Protein AF-A0A928JKB9-F1 (afdb_monomer)

Foldseek 3Di:
DDDDPDPPDPPDALAAFDPPLVVLPDVVLLVVCCVVCVPVSVVLVVQLVCLQCVLLVVLCVVPCVPDPPDPLSVLLNVLSNLLSVLSSLVSCVVSPSRRGNNSSVVSNVSSVVSNVVSCVVSVVD

Solvent-accessible surface area (backbone atoms only — not comparable to full-atom values): 6782 Å² total; per-residue (Å²): 137,85,83,82,76,77,79,75,74,78,82,74,66,58,52,52,60,57,92,68,56,74,65,62,72,40,69,65,65,55,52,56,47,36,75,77,31,58,69,59,40,53,53,49,52,50,51,35,51,46,37,29,42,46,44,31,51,54,50,48,70,62,38,52,86,76,56,79,82,54,78,43,54,57,43,24,44,53,10,22,38,35,31,5,51,21,44,26,40,60,54,26,47,81,77,70,50,45,48,29,54,47,55,30,52,52,23,40,51,55,11,48,50,31,32,52,52,18,36,44,76,68,65,77,98

pLDDT: mean 84.08, std 16.16, range [38.88, 98.31]

Secondary structure (DSSP, 8-state):
-------------TTSPPTTGGGGG-HHHHHHHHHH-HHHHHHHHHHHHHHHHHHHHHHHHHHTTT-SS-THHHHHHHHHHHHHHHHHHHHTTTTT----HHHHHHHHHHHHHHHHHHHHHTT--

Nearest PDB structures (foldseek):
  8hs3-assembly1_R  TM=2.794E-01  e=4.198E+00  Escherichia coli

Structure (mmCIF, N/CA/C/O backbone):
data_AF-A0A928JKB9-F1
#
_entry.id   AF-A0A928JKB9-F1
#
loop_
_atom_site.group_PDB
_atom_site.id
_atom_site.type_symbol
_atom_site.label_atom_id
_atom_site.label_alt_id
_atom_site.label_comp_id
_atom_site.label_asym_id
_atom_site.label_entity_id
_atom_site.label_seq_id
_atom_site.pdbx_PDB_ins_code
_atom_site.Cartn_x
_atom_site.Cartn_y
_atom_site.Cartn_z
_atom_site.occupancy
_atom_site.B_iso_or_equiv
_atom_site.auth_seq_id
_atom_site.auth_comp_id
_atom_site.auth_asym_id
_atom_site.auth_atom_id
_atom_site.pdbx_PDB_model_num
ATOM 1 N N . M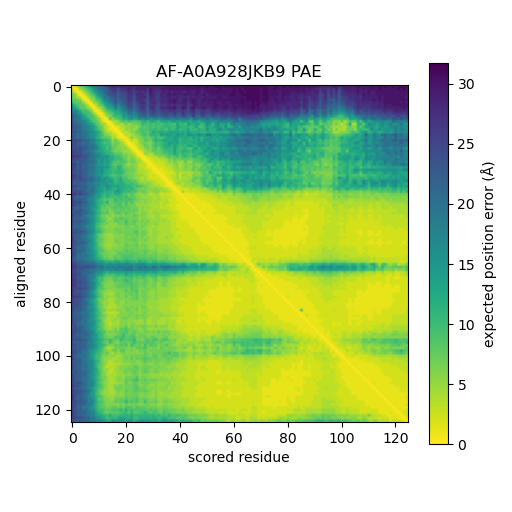ET A 1 1 ? -27.004 31.842 41.695 1.00 38.88 1 MET A N 1
ATOM 2 C CA . MET A 1 1 ? -26.317 32.122 40.411 1.00 38.88 1 MET A CA 1
ATOM 3 C C . MET A 1 1 ? -25.549 30.863 39.987 1.00 38.88 1 MET A C 1
ATOM 5 O O . MET A 1 1 ? -24.468 30.607 40.501 1.00 38.88 1 MET A O 1
ATOM 9 N N . SER A 1 2 ? -26.151 30.004 39.155 1.00 39.38 2 SER A N 1
ATOM 10 C CA . SER A 1 2 ? -25.569 28.710 38.752 1.00 39.38 2 SER A CA 1
ATOM 11 C C . SER A 1 2 ? -24.589 28.900 37.588 1.00 39.38 2 SER A C 1
ATOM 13 O O . SER A 1 2 ? -24.974 29.378 36.521 1.00 39.38 2 SER A O 1
ATOM 15 N N . LYS A 1 3 ? -23.306 28.572 37.795 1.00 43.00 3 LYS A N 1
ATOM 16 C CA . LYS A 1 3 ? -22.267 28.629 36.755 1.00 43.00 3 LYS A CA 1
ATOM 17 C C . LYS A 1 3 ? -22.398 27.416 35.834 1.00 43.00 3 LYS A C 1
ATOM 19 O O . LYS A 1 3 ? -21.913 26.331 36.141 1.00 43.00 3 LYS A O 1
ATOM 24 N N . ASN A 1 4 ? -23.012 27.633 34.676 1.00 44.03 4 ASN A N 1
ATOM 25 C CA . ASN A 1 4 ? -23.111 26.660 33.596 1.00 44.03 4 ASN A CA 1
ATOM 26 C C . ASN A 1 4 ? -21.721 26.456 32.948 1.00 44.03 4 ASN A C 1
ATOM 28 O O . ASN A 1 4 ? -21.327 27.184 32.036 1.00 44.03 4 ASN A O 1
ATOM 32 N N . LYS A 1 5 ? -20.927 25.496 33.444 1.00 46.66 5 LYS A N 1
ATOM 33 C CA . LYS A 1 5 ? -19.660 25.098 32.808 1.00 46.66 5 LYS A CA 1
ATOM 34 C C . LYS A 1 5 ? -19.971 24.256 31.569 1.00 46.66 5 LYS A C 1
ATOM 36 O O . LYS A 1 5 ? -20.075 23.034 31.648 1.00 46.66 5 LYS A O 1
ATOM 41 N N . ARG A 1 6 ? -20.093 24.906 30.406 1.00 43.16 6 ARG A N 1
ATOM 42 C CA . ARG A 1 6 ? -20.033 24.226 29.104 1.00 43.16 6 ARG A CA 1
ATOM 43 C C . ARG A 1 6 ? -18.693 23.489 29.022 1.00 43.16 6 ARG A C 1
ATOM 45 O O . ARG A 1 6 ? -17.648 24.127 28.911 1.00 43.16 6 ARG A O 1
ATOM 52 N N . LYS A 1 7 ? -18.714 22.154 29.105 1.00 43.94 7 LYS A N 1
ATOM 53 C CA . LYS A 1 7 ? -17.562 21.303 28.782 1.00 43.94 7 LYS A CA 1
ATOM 54 C C . LYS A 1 7 ? -17.233 21.537 27.304 1.00 43.94 7 LYS A C 1
ATOM 56 O O . LYS A 1 7 ? -17.872 20.959 26.432 1.00 43.94 7 LYS A O 1
ATOM 61 N N . GLN A 1 8 ? -16.283 22.427 27.016 1.00 43.75 8 GLN A N 1
ATOM 62 C CA . GLN A 1 8 ? -15.683 22.518 25.689 1.00 43.75 8 GLN A CA 1
ATOM 63 C C . GLN A 1 8 ? -15.008 21.172 25.419 1.00 43.75 8 GLN A C 1
ATOM 65 O O . GLN A 1 8 ? -13.973 20.861 26.008 1.00 43.75 8 GLN A O 1
ATOM 70 N N . GLY A 1 9 ? -15.631 20.337 24.586 1.00 44.75 9 GLY A N 1
ATOM 71 C CA . GLY A 1 9 ? -14.999 19.125 24.085 1.00 44.75 9 GLY A CA 1
ATOM 72 C C . GLY A 1 9 ? -13.701 19.529 23.397 1.00 44.75 9 GLY A C 1
ATOM 73 O O . GLY A 1 9 ? -13.728 20.284 22.425 1.00 44.75 9 GLY A O 1
ATOM 74 N N . LYS A 1 10 ? -12.560 19.088 23.938 1.00 49.06 10 LYS A N 1
ATOM 75 C CA . LYS A 1 10 ? -11.247 19.267 23.312 1.00 49.06 10 LYS A CA 1
ATOM 76 C C . LYS A 1 10 ? -11.356 18.738 21.880 1.00 49.06 10 LYS A C 1
ATOM 78 O O . LYS A 1 10 ? -11.487 17.533 21.690 1.00 49.06 10 LYS A O 1
ATOM 83 N N . LYS A 1 11 ? -11.328 19.628 20.881 1.00 51.25 11 LYS A N 1
ATOM 84 C CA . LYS A 1 11 ? -11.178 19.246 19.472 1.00 51.25 11 LYS A CA 1
ATOM 85 C C . LYS A 1 11 ? -9.792 18.624 19.330 1.00 51.25 11 LYS A C 1
ATOM 87 O O . LYS A 1 11 ? -8.801 19.335 19.191 1.00 51.25 11 LYS A O 1
ATOM 92 N N . THR A 1 12 ? -9.700 17.306 19.451 1.00 59.81 12 THR A N 1
ATOM 93 C CA . THR A 1 12 ? -8.466 16.586 19.157 1.00 59.81 12 THR A CA 1
ATOM 94 C C . THR A 1 12 ? -8.262 16.640 17.645 1.00 59.81 12 THR A C 1
ATOM 96 O O . THR A 1 12 ? -9.089 16.178 16.862 1.00 59.81 12 THR A O 1
ATOM 99 N N . SER A 1 13 ? -7.196 17.318 17.225 1.00 65.44 13 SER A N 1
ATOM 100 C CA . SER A 1 13 ? -6.813 17.414 15.819 1.00 65.44 13 SER A CA 1
ATOM 101 C C . SER A 1 13 ? -6.515 16.013 15.280 1.00 65.44 13 SER A C 1
ATOM 103 O O . SER A 1 13 ? -5.624 15.346 15.796 1.00 65.44 13 SER A O 1
ATOM 105 N N . LYS A 1 14 ? -7.235 15.569 14.240 1.00 74.56 14 LYS A N 1
ATOM 106 C CA . LYS A 1 14 ? -7.015 14.271 13.564 1.00 74.56 14 LYS A CA 1
ATOM 107 C C . LYS A 1 14 ? -5.762 14.247 12.673 1.00 74.56 14 LYS A C 1
ATOM 109 O O . LYS A 1 14 ? -5.579 13.326 11.882 1.00 74.56 14 LYS A O 1
ATOM 114 N N . TRP A 1 15 ? -4.934 15.286 12.736 1.00 77.19 15 TRP A N 1
ATOM 115 C CA . TRP A 1 15 ? -3.730 15.399 11.920 1.00 77.19 15 TRP A CA 1
ATOM 116 C C . TRP A 1 15 ? -2.581 14.564 12.471 1.00 77.19 15 TRP A C 1
ATOM 118 O O . TRP A 1 15 ? -1.883 13.926 11.697 1.00 77.19 15 TRP A O 1
ATOM 128 N N . LEU A 1 16 ? -2.407 14.542 13.790 1.00 75.62 16 LEU A N 1
ATOM 129 C CA . LEU A 1 16 ? -1.314 13.835 14.450 1.00 75.62 16 LEU A CA 1
ATOM 130 C C . LEU A 1 16 ? -1.818 12.524 15.061 1.00 75.62 16 LEU A C 1
ATOM 132 O O . LEU A 1 16 ? -2.975 12.478 15.496 1.00 75.62 16 LEU A O 1
ATOM 136 N N . PRO A 1 17 ? -0.954 11.502 15.170 1.00 72.62 17 PRO A N 1
ATOM 137 C CA . PRO A 1 17 ? -1.264 10.319 15.952 1.00 72.62 17 PRO A CA 1
ATOM 138 C C . PRO A 1 17 ? -1.680 10.689 17.380 1.00 72.62 17 PRO A C 1
ATOM 140 O O . PRO A 1 17 ? -1.064 11.570 17.998 1.00 72.62 17 PRO A O 1
ATOM 143 N N . PRO A 1 18 ? -2.725 10.047 17.928 1.00 71.94 18 PRO A N 1
ATOM 144 C CA . PRO A 1 18 ? -3.121 10.265 19.310 1.00 71.94 18 PRO A CA 1
ATOM 145 C C . PRO A 1 18 ? -1.983 9.876 20.266 1.00 71.94 18 PRO A C 1
ATOM 147 O O . PRO A 1 18 ? -1.218 8.941 20.019 1.00 71.94 18 PRO A O 1
ATOM 150 N N . LYS A 1 19 ? -1.864 10.596 21.390 1.00 73.81 19 LYS A N 1
ATOM 151 C CA . LYS A 1 19 ? -0.912 10.231 22.452 1.00 73.81 19 LYS A CA 1
ATOM 152 C C . LYS A 1 19 ? -1.242 8.819 22.950 1.00 73.81 19 LYS A C 1
ATOM 154 O O . LYS A 1 19 ? -2.394 8.562 23.280 1.00 73.81 19 LYS A O 1
ATOM 159 N N . GLY A 1 20 ? -0.241 7.938 23.014 1.00 70.75 20 GLY A N 1
ATOM 160 C CA . GLY A 1 20 ? -0.451 6.525 23.353 1.00 70.75 20 GLY A CA 1
ATOM 161 C C . GLY A 1 20 ? -0.886 5.655 22.169 1.00 70.75 20 GLY A C 1
ATOM 162 O O . GLY A 1 20 ? -1.558 4.656 22.382 1.00 70.75 20 GLY A O 1
ATOM 163 N N . ALA A 1 21 ? -0.503 6.015 20.936 1.00 62.28 21 AL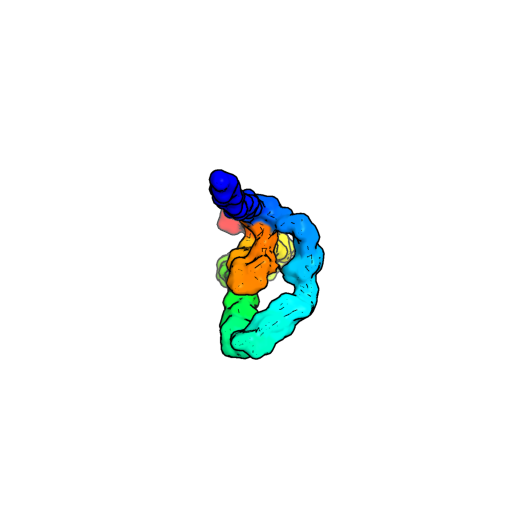A A N 1
ATOM 164 C CA . ALA A 1 21 ? -0.767 5.251 19.711 1.00 62.28 21 ALA A CA 1
ATOM 165 C C . ALA A 1 21 ? -0.466 3.739 19.827 1.00 62.28 21 ALA A C 1
ATOM 167 O O . ALA A 1 21 ? -1.153 2.931 19.216 1.00 62.28 21 ALA A O 1
ATOM 168 N N . SER A 1 22 ? 0.511 3.347 20.652 1.00 66.44 22 SER A N 1
ATOM 169 C CA . SER A 1 22 ? 0.833 1.943 20.934 1.00 66.44 22 SER A CA 1
ATOM 170 C C . SER A 1 22 ? -0.339 1.147 21.521 1.00 66.44 22 SER A C 1
ATOM 172 O O . SER A 1 22 ? -0.464 -0.038 21.238 1.00 66.44 22 SER A O 1
ATOM 174 N N . ALA A 1 23 ? -1.225 1.789 22.289 1.00 64.81 23 ALA A N 1
ATOM 175 C CA . ALA A 1 23 ? -2.407 1.147 22.859 1.00 64.81 23 ALA A CA 1
ATOM 176 C C . ALA A 1 23 ? -3.484 0.827 21.809 1.00 64.81 23 ALA A C 1
ATOM 178 O O . ALA A 1 23 ? -4.326 -0.023 22.056 1.00 64.81 23 ALA A O 1
ATOM 179 N N . PHE A 1 24 ? -3.449 1.461 20.631 1.00 60.97 24 PHE A N 1
ATOM 180 C CA . PHE A 1 24 ? -4.371 1.143 19.532 1.00 60.97 24 PHE A CA 1
ATOM 181 C C . PHE A 1 24 ? -4.001 -0.145 18.795 1.00 60.97 24 PHE A C 1
ATOM 183 O O . PHE A 1 24 ? -4.792 -0.624 17.997 1.00 60.97 24 PHE A O 1
ATOM 190 N N . PHE A 1 25 ? -2.825 -0.708 19.074 1.00 64.62 25 PHE A N 1
ATOM 191 C CA . PHE A 1 25 ? -2.417 -2.022 18.585 1.00 64.62 25 PHE A CA 1
ATOM 192 C C . PHE A 1 25 ? -2.671 -3.129 19.621 1.00 64.62 25 PHE A C 1
ATOM 194 O O . PHE A 1 25 ? -2.158 -4.237 19.465 1.00 64.62 25 PHE A O 1
ATOM 201 N N . SER A 1 26 ? -3.403 -2.847 20.710 1.00 65.75 26 SER A N 1
ATOM 202 C CA . SER A 1 26 ? -3.719 -3.877 21.698 1.00 65.75 26 SER A CA 1
ATOM 203 C C . SER A 1 26 ? -4.822 -4.811 21.168 1.00 65.75 26 SER A C 1
ATOM 205 O O . SER A 1 26 ? -5.852 -4.332 20.678 1.00 65.75 26 SER A O 1
ATOM 207 N N . PRO A 1 27 ? -4.661 -6.142 21.317 1.00 67.75 27 PRO A N 1
ATOM 208 C CA . PRO A 1 27 ? -5.676 -7.119 20.910 1.00 67.75 27 PRO A CA 1
ATOM 209 C C . PRO A 1 27 ? -7.040 -6.904 21.582 1.00 67.75 27 PRO A C 1
ATOM 211 O O . PRO A 1 27 ? -8.070 -7.311 21.060 1.00 67.75 27 PRO 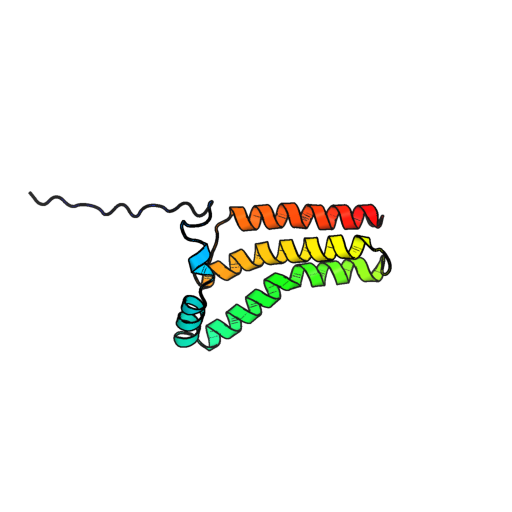A O 1
ATOM 214 N N . GLU A 1 28 ? -7.052 -6.256 22.748 1.00 70.38 28 GLU A N 1
ATOM 215 C CA . GLU A 1 28 ? -8.242 -6.024 23.571 1.00 70.38 28 GLU A CA 1
ATOM 216 C C . GLU A 1 28 ? -9.336 -5.255 22.820 1.00 70.38 28 GLU A C 1
ATOM 218 O O . GLU A 1 28 ? -10.511 -5.611 22.902 1.00 70.38 28 GLU A O 1
ATOM 223 N N . SER A 1 29 ? -8.947 -4.244 22.039 1.00 66.56 29 SER A N 1
ATOM 224 C CA . SER A 1 29 ? -9.897 -3.431 21.271 1.00 66.56 29 SER A CA 1
ATOM 225 C C . SER A 1 29 ? -10.534 -4.193 20.101 1.00 66.56 29 SER A C 1
ATOM 227 O O . SER A 1 29 ? -11.715 -3.999 19.803 1.00 66.56 29 SER A O 1
ATOM 229 N N . ASP A 1 30 ? -9.791 -5.122 19.497 1.00 70.62 30 ASP A N 1
ATOM 230 C CA . ASP A 1 30 ? -10.30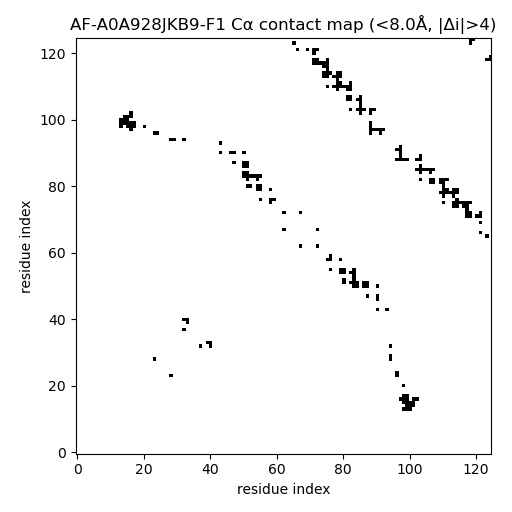0 -5.997 18.441 1.00 70.62 30 ASP A CA 1
ATOM 231 C C . ASP A 1 30 ? -11.265 -7.047 19.008 1.00 70.62 30 ASP A C 1
ATOM 233 O O . ASP A 1 30 ? -12.329 -7.286 18.429 1.00 70.62 30 ASP A O 1
ATOM 237 N N . PHE A 1 31 ? -10.945 -7.626 20.173 1.00 74.56 31 PHE A N 1
ATOM 238 C CA . PHE A 1 31 ? -11.819 -8.586 20.853 1.00 74.56 31 PHE A CA 1
ATOM 239 C C . PHE A 1 31 ? -13.149 -7.960 21.283 1.00 74.56 31 PHE A C 1
ATOM 241 O O . PHE A 1 31 ? -14.200 -8.584 21.122 1.00 74.56 31 PHE A O 1
ATOM 248 N N . GLU A 1 32 ? -13.134 -6.721 21.783 1.00 74.81 32 GLU A N 1
ATOM 249 C CA . GLU A 1 32 ? -14.352 -6.008 22.179 1.00 74.81 32 GLU A CA 1
ATOM 250 C C . GLU A 1 32 ? -15.264 -5.728 20.972 1.00 74.81 32 GLU A C 1
ATOM 252 O O . GLU A 1 32 ? -16.485 -5.897 21.050 1.00 74.81 32 GLU A O 1
ATOM 257 N N . PHE A 1 33 ? -14.694 -5.361 19.821 1.00 72.25 33 PHE A N 1
ATOM 258 C CA . PHE A 1 33 ? -15.476 -5.156 18.601 1.00 72.25 33 PHE A CA 1
ATOM 259 C C . PHE A 1 33 ? -16.027 -6.474 18.038 1.00 72.25 33 PHE A C 1
ATOM 261 O O . PHE A 1 33 ? -17.199 -6.538 17.662 1.00 72.25 33 PHE A O 1
ATOM 268 N N . GLN A 1 34 ? -15.219 -7.540 18.023 1.00 80.00 34 GLN A N 1
ATOM 269 C CA . GLN A 1 34 ? -15.641 -8.863 17.560 1.00 80.00 34 GLN A CA 1
ATOM 270 C C . GLN A 1 34 ? -16.783 -9.435 18.411 1.00 80.00 34 GLN A C 1
ATOM 272 O O . GLN A 1 34 ? -17.733 -9.991 17.857 1.00 80.00 34 GLN A O 1
ATOM 277 N N . ALA A 1 35 ? -16.723 -9.266 19.735 1.00 80.44 35 ALA A N 1
ATOM 278 C CA . ALA A 1 35 ? -17.758 -9.732 20.655 1.00 80.44 35 ALA A CA 1
ATOM 279 C C . ALA A 1 35 ? -19.104 -9.023 20.433 1.00 80.44 35 ALA A C 1
ATOM 281 O O . ALA A 1 35 ? -20.157 -9.657 20.496 1.00 80.44 35 ALA A O 1
ATOM 282 N N . ASN A 1 36 ? -19.076 -7.722 20.133 1.00 81.81 36 ASN A N 1
ATOM 283 C CA . ASN A 1 36 ? -20.285 -6.925 19.921 1.00 81.81 36 ASN A CA 1
ATOM 284 C C . ASN A 1 36 ? -20.850 -7.046 18.493 1.00 81.81 36 ASN A C 1
ATOM 286 O O . ASN A 1 36 ? -22.062 -6.943 18.295 1.00 81.81 36 ASN A O 1
ATOM 290 N N . HIS A 1 37 ? -19.994 -7.268 17.488 1.00 80.56 37 HIS A N 1
ATOM 291 C CA . HIS A 1 37 ? -20.372 -7.263 16.072 1.00 80.56 37 HIS A CA 1
ATOM 292 C C . HIS A 1 37 ? -19.631 -8.345 15.262 1.00 80.56 37 HIS A C 1
ATOM 294 O O . HIS A 1 37 ? -18.798 -8.010 14.419 1.00 80.56 37 HIS A O 1
ATOM 300 N N . PRO A 1 38 ? -19.961 -9.641 15.416 1.00 78.56 38 PRO A N 1
ATOM 301 C CA . PRO A 1 38 ? -19.217 -10.730 14.774 1.00 78.56 38 PRO A CA 1
ATOM 302 C C . PRO A 1 38 ? -19.213 -10.643 13.238 1.00 78.56 38 PRO A C 1
ATOM 304 O O . PRO A 1 38 ? -18.163 -10.765 12.614 1.00 78.56 38 PRO A O 1
ATOM 307 N N . VAL A 1 39 ? -20.360 -10.340 12.616 1.00 82.12 39 VAL A N 1
ATOM 308 C CA . VAL A 1 39 ? -20.455 -10.151 11.153 1.00 82.12 39 VAL A CA 1
ATOM 309 C C . VAL A 1 39 ? -19.760 -8.859 10.706 1.00 82.12 39 VAL A C 1
ATOM 311 O O . VAL A 1 39 ? -19.095 -8.828 9.671 1.00 82.12 39 VAL A O 1
ATOM 314 N N . GLY A 1 40 ? -19.881 -7.790 11.502 1.00 82.31 40 GLY A N 1
ATOM 315 C CA . GLY A 1 40 ? -19.227 -6.508 11.230 1.00 82.31 40 GLY A CA 1
ATOM 316 C C . GLY A 1 40 ? -17.704 -6.618 11.275 1.00 82.31 40 GLY A C 1
ATOM 317 O O . GLY A 1 40 ? -17.022 -6.020 10.448 1.00 82.31 40 GLY A O 1
ATOM 318 N N . TYR A 1 41 ? -17.179 -7.442 12.180 1.00 83.62 41 TYR A N 1
ATOM 319 C CA . TYR A 1 41 ? -15.761 -7.757 12.267 1.00 83.62 41 TYR A CA 1
ATOM 320 C C . TYR A 1 41 ? -15.274 -8.520 11.032 1.00 83.62 41 TYR A C 1
ATOM 322 O O . TYR A 1 41 ? -14.261 -8.146 10.450 1.00 83.62 41 TYR A O 1
ATOM 330 N N . THR A 1 42 ? -16.020 -9.521 10.550 1.00 84.81 42 THR A N 1
ATOM 331 C CA . THR A 1 42 ? -15.664 -10.220 9.303 1.00 84.81 42 THR A CA 1
ATOM 332 C C . THR A 1 42 ? -15.598 -9.262 8.113 1.00 84.81 42 THR A C 1
ATOM 334 O O . THR A 1 42 ? -14.623 -9.284 7.363 1.00 84.81 42 THR A O 1
ATOM 337 N N . LEU A 1 43 ? -16.595 -8.385 7.952 1.00 89.31 43 LEU A N 1
ATOM 338 C CA . LEU A 1 43 ? -16.595 -7.381 6.882 1.00 89.31 43 LEU A CA 1
ATOM 339 C C . LEU A 1 43 ? -15.429 -6.398 7.013 1.00 89.31 43 LEU A C 1
ATOM 341 O O . LEU A 1 43 ? -14.812 -6.048 6.011 1.00 89.31 43 LEU A O 1
ATOM 345 N N .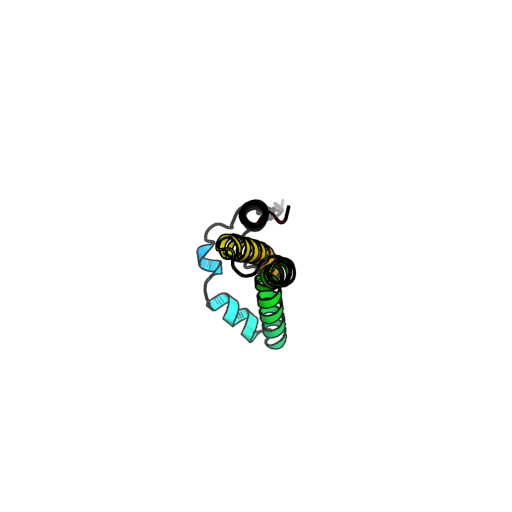 LEU A 1 44 ? -15.109 -5.977 8.235 1.00 88.31 44 LEU A N 1
ATOM 346 C CA . LEU A 1 44 ? -13.982 -5.097 8.513 1.00 88.31 44 LEU A CA 1
ATOM 347 C C . LEU A 1 44 ? -12.647 -5.749 8.136 1.00 88.31 44 LEU A C 1
ATOM 349 O O . LEU A 1 44 ? -11.828 -5.110 7.483 1.00 88.31 44 LEU A O 1
ATOM 353 N N . VAL A 1 45 ? -12.436 -7.009 8.521 1.00 89.75 45 VAL A N 1
ATOM 354 C CA . VAL A 1 45 ? -11.218 -7.758 8.188 1.00 89.75 45 VAL A CA 1
ATOM 355 C C . VAL A 1 45 ? -11.083 -7.900 6.674 1.00 89.75 45 VAL A C 1
ATOM 357 O O . VAL A 1 45 ? -10.018 -7.616 6.130 1.00 89.75 45 VAL A O 1
ATOM 360 N N . LEU A 1 46 ? -12.166 -8.255 5.974 1.00 93.69 46 LEU A N 1
ATOM 361 C CA . LEU A 1 46 ? -12.167 -8.327 4.511 1.00 93.69 46 LEU A CA 1
ATOM 362 C C . LEU A 1 46 ? -11.843 -6.971 3.879 1.00 93.69 46 LEU A C 1
ATOM 364 O O . LEU A 1 46 ? -10.991 -6.895 2.998 1.00 93.69 46 LEU A O 1
ATOM 368 N N . LEU A 1 47 ? -12.470 -5.895 4.356 1.00 94.25 47 LEU A N 1
ATOM 369 C CA . LEU A 1 47 ? -12.202 -4.542 3.878 1.00 94.25 47 LEU A CA 1
ATOM 370 C C . LEU A 1 47 ? -10.745 -4.132 4.130 1.00 94.25 47 LEU A C 1
ATOM 372 O O . LEU A 1 47 ? -10.129 -3.513 3.268 1.00 94.25 47 LEU A O 1
ATOM 376 N N . GLY A 1 48 ? -10.183 -4.507 5.278 1.00 93.81 48 GLY A N 1
ATOM 377 C CA . GLY A 1 48 ? -8.787 -4.275 5.625 1.00 93.81 48 GLY A CA 1
ATOM 378 C C . GLY A 1 48 ? -7.818 -5.009 4.699 1.00 93.81 48 GLY A C 1
ATOM 379 O O . GLY A 1 48 ? -6.898 -4.394 4.165 1.00 93.81 48 GLY A O 1
ATOM 380 N N . ILE A 1 49 ? -8.061 -6.298 4.444 1.00 95.38 49 ILE A N 1
ATOM 381 C CA . ILE A 1 49 ? -7.273 -7.106 3.500 1.00 95.38 49 ILE A CA 1
ATOM 382 C C . ILE A 1 49 ? -7.342 -6.493 2.099 1.00 95.38 49 ILE A C 1
ATOM 384 O O . ILE A 1 49 ? -6.307 -6.290 1.465 1.00 95.38 49 ILE A O 1
ATOM 388 N N . VAL A 1 50 ? -8.543 -6.144 1.627 1.00 96.88 50 VAL A N 1
ATOM 389 C CA . VAL A 1 50 ? -8.723 -5.508 0.315 1.00 96.88 50 VAL A CA 1
ATOM 390 C C . VAL A 1 50 ? -7.986 -4.173 0.262 1.00 96.88 50 VAL A C 1
ATOM 392 O O . VAL A 1 50 ? -7.223 -3.952 -0.669 1.00 96.88 50 VAL A O 1
ATOM 395 N N . ALA A 1 51 ? -8.136 -3.303 1.261 1.00 95.75 51 ALA A N 1
ATOM 396 C CA . ALA A 1 51 ? -7.449 -2.013 1.296 1.00 95.75 51 ALA A CA 1
ATOM 397 C C . ALA A 1 51 ? -5.917 -2.155 1.279 1.00 95.75 51 ALA A C 1
ATOM 399 O O . ALA A 1 51 ? -5.241 -1.366 0.620 1.00 95.75 51 ALA A O 1
ATOM 400 N N . LEU A 1 52 ? -5.377 -3.168 1.964 1.00 96.56 52 LEU A N 1
ATOM 401 C CA . LEU A 1 52 ? -3.940 -3.417 2.049 1.00 96.56 52 LEU A CA 1
ATOM 402 C C . LEU A 1 52 ? -3.362 -3.986 0.744 1.00 96.56 52 LEU A C 1
ATOM 404 O O . LEU A 1 52 ? -2.298 -3.553 0.305 1.00 96.56 52 LEU A O 1
ATOM 408 N N . PHE A 1 53 ? -4.053 -4.940 0.114 1.00 97.62 53 PHE A N 1
ATOM 409 C CA . PHE A 1 53 ? -3.527 -5.665 -1.047 1.00 97.62 53 PHE A CA 1
ATOM 410 C C . PHE A 1 53 ? -3.993 -5.127 -2.399 1.00 97.62 53 PHE A C 1
ATOM 412 O O . PHE A 1 53 ? -3.333 -5.395 -3.401 1.00 97.62 53 PHE A O 1
ATOM 419 N N . LEU A 1 54 ? -5.074 -4.345 -2.466 1.00 97.69 54 LEU A N 1
ATOM 420 C CA . LEU A 1 54 ? -5.578 -3.803 -3.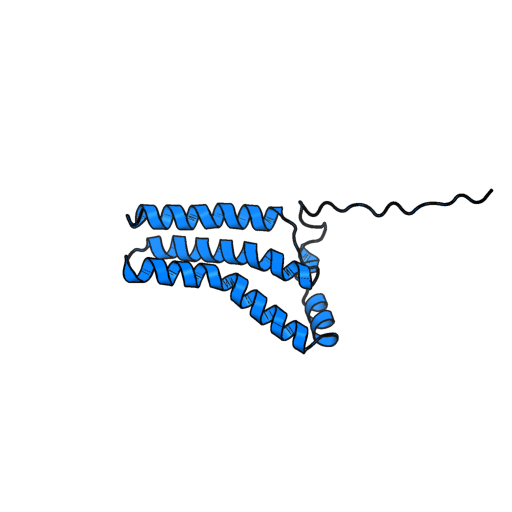730 1.00 97.69 54 LEU A CA 1
ATOM 421 C C . LEU A 1 54 ? -4.503 -3.031 -4.518 1.00 97.69 54 LEU A C 1
ATOM 423 O O . LEU A 1 54 ? -4.347 -3.327 -5.702 1.00 97.69 54 LEU A O 1
ATOM 427 N N . PRO A 1 55 ? -3.709 -2.116 -3.922 1.00 97.88 55 PRO A N 1
ATOM 428 C CA . PRO A 1 55 ? -2.675 -1.411 -4.679 1.00 97.88 55 PRO A CA 1
ATOM 429 C C . PRO A 1 55 ? -1.595 -2.353 -5.219 1.00 97.88 55 PRO A C 1
ATOM 431 O O . PRO A 1 55 ? -1.127 -2.172 -6.338 1.00 97.88 55 PRO A O 1
ATOM 434 N N . VAL A 1 56 ? -1.230 -3.385 -4.451 1.00 98.00 56 VAL A N 1
ATOM 435 C CA . VAL A 1 56 ? -0.253 -4.403 -4.864 1.00 98.00 56 VAL A CA 1
ATOM 436 C C . VAL A 1 56 ? -0.775 -5.197 -6.057 1.00 98.00 56 VAL A C 1
ATOM 438 O O . VAL A 1 56 ? -0.057 -5.375 -7.037 1.00 98.00 56 VAL A O 1
ATOM 441 N N . VAL A 1 57 ? -2.031 -5.643 -6.003 1.00 98.00 57 VAL A N 1
ATO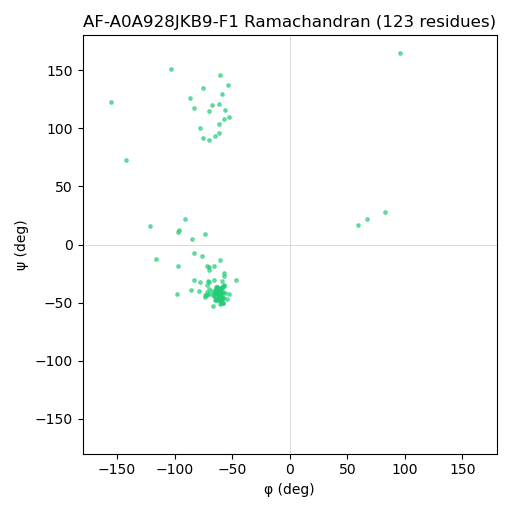M 442 C CA . VAL A 1 57 ? -2.665 -6.388 -7.098 1.00 98.00 57 VAL A CA 1
ATOM 443 C C . VAL A 1 57 ? -2.735 -5.533 -8.362 1.00 98.00 57 VAL A C 1
ATOM 445 O O . VAL A 1 57 ? -2.358 -6.006 -9.429 1.00 98.00 57 VAL A O 1
ATOM 448 N N . LEU A 1 58 ? -3.152 -4.267 -8.249 1.00 97.88 58 LEU A N 1
ATOM 449 C CA . LEU A 1 58 ? -3.202 -3.340 -9.385 1.00 97.88 58 LEU A CA 1
ATOM 450 C C . LEU A 1 58 ? -1.817 -3.111 -10.001 1.00 97.88 58 LEU A C 1
ATOM 452 O O . LEU A 1 58 ? -1.674 -3.164 -11.220 1.00 97.88 58 LEU A O 1
ATOM 456 N N . TYR A 1 59 ? -0.798 -2.910 -9.165 1.00 97.12 59 TYR A N 1
ATOM 457 C CA . TYR A 1 59 ? 0.581 -2.761 -9.614 1.00 97.12 59 TYR A CA 1
ATOM 458 C C . TYR A 1 59 ? 1.086 -4.009 -10.352 1.00 97.12 59 TYR A C 1
ATOM 460 O O . TYR A 1 59 ? 1.641 -3.894 -11.441 1.00 97.12 59 TYR A O 1
ATOM 468 N N . LEU A 1 60 ? 0.853 -5.207 -9.810 1.00 96.00 60 LEU A N 1
ATOM 469 C CA . LEU A 1 60 ? 1.281 -6.456 -10.445 1.00 96.00 60 LEU A CA 1
ATOM 470 C C . LEU A 1 60 ? 0.550 -6.717 -11.768 1.00 96.00 60 LEU A C 1
ATOM 472 O O . LEU A 1 60 ? 1.197 -7.095 -12.739 1.00 96.00 60 LEU A O 1
ATOM 476 N N . ILE A 1 61 ? -0.764 -6.470 -11.835 1.00 96.75 61 ILE A N 1
ATOM 477 C CA . ILE A 1 61 ? -1.542 -6.578 -13.083 1.00 96.75 61 ILE A CA 1
ATOM 478 C C . ILE A 1 61 ? -0.987 -5.634 -14.156 1.00 96.75 61 ILE A C 1
ATOM 480 O O . ILE A 1 61 ? -0.961 -5.997 -15.328 1.00 96.75 61 ILE A O 1
ATOM 484 N N . PHE A 1 62 ? -0.541 -4.440 -13.761 1.00 95.81 62 PHE A N 1
ATOM 485 C CA . PHE A 1 62 ? 0.034 -3.465 -14.679 1.00 95.81 62 PHE A CA 1
ATOM 486 C C . PHE A 1 62 ? 1.443 -3.847 -15.151 1.00 95.81 62 PHE A C 1
ATOM 488 O O . PHE A 1 62 ? 1.730 -3.748 -16.339 1.00 95.81 62 PHE A O 1
ATOM 495 N N . VAL A 1 63 ? 2.319 -4.289 -14.241 1.00 95.31 63 VAL A N 1
ATOM 496 C CA . VAL A 1 63 ? 3.746 -4.487 -14.541 1.00 95.31 63 VAL A CA 1
ATOM 497 C C . VAL A 1 63 ? 4.051 -5.858 -15.141 1.00 95.31 63 VAL A C 1
ATOM 499 O O . VAL A 1 63 ? 4.835 -5.917 -16.079 1.00 95.31 63 VAL A O 1
ATOM 502 N N . ILE A 1 64 ? 3.420 -6.946 -14.680 1.00 94.00 64 ILE A N 1
ATOM 503 C CA . ILE A 1 64 ? 3.722 -8.316 -15.151 1.00 94.00 64 ILE A CA 1
ATOM 504 C C . ILE A 1 64 ? 3.658 -8.464 -16.686 1.00 94.00 64 ILE A C 1
ATOM 506 O O . ILE A 1 64 ? 4.540 -9.121 -17.239 1.00 94.00 64 ILE A O 1
ATOM 510 N N . PRO A 1 65 ? 2.669 -7.886 -17.402 1.00 93.38 65 PRO A N 1
ATOM 511 C CA . PRO A 1 65 ? 2.617 -7.974 -18.863 1.00 93.38 65 PRO A CA 1
ATOM 512 C C . PRO A 1 65 ? 3.710 -7.175 -19.586 1.00 93.38 65 PRO A C 1
ATOM 514 O O . PRO A 1 65 ? 3.943 -7.417 -20.767 1.00 93.38 65 PRO A O 1
AT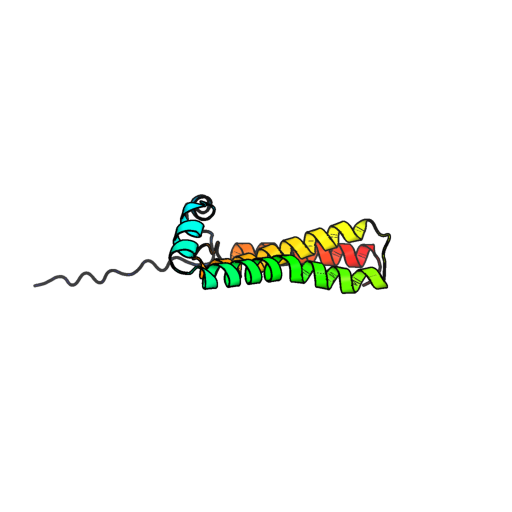OM 517 N N . LEU A 1 66 ? 4.328 -6.202 -18.911 1.00 91.88 66 LEU A N 1
ATOM 518 C CA . LEU A 1 66 ? 5.312 -5.281 -19.482 1.00 91.88 66 LEU A CA 1
ATOM 519 C C . LEU A 1 66 ? 6.744 -5.726 -19.179 1.00 91.88 66 LEU A C 1
ATOM 521 O O . LEU A 1 66 ? 7.596 -5.680 -20.057 1.00 91.88 66 LEU A O 1
ATOM 525 N N . GLU A 1 67 ? 6.994 -6.158 -17.945 1.00 83.06 67 GLU A N 1
ATOM 526 C CA . GLU A 1 67 ? 8.310 -6.540 -17.451 1.00 83.06 67 GLU A CA 1
ATOM 527 C C . GLU A 1 67 ? 8.151 -7.532 -16.288 1.00 83.06 67 GLU A C 1
ATOM 529 O O . GLU A 1 67 ? 7.491 -7.229 -15.295 1.00 83.06 67 GLU A O 1
ATOM 534 N N . ILE A 1 68 ? 8.744 -8.725 -16.400 1.00 81.94 68 ILE A N 1
ATOM 535 C CA . ILE A 1 68 ? 8.566 -9.810 -15.413 1.00 81.94 68 ILE A CA 1
ATOM 536 C C . ILE A 1 68 ? 9.860 -10.185 -14.679 1.00 81.94 68 ILE A C 1
ATOM 538 O O . ILE A 1 68 ? 9.810 -10.881 -13.668 1.00 81.94 68 ILE A O 1
ATOM 542 N N . ASN A 1 69 ? 11.020 -9.714 -15.153 1.00 85.81 69 ASN A N 1
ATOM 543 C CA . ASN A 1 69 ? 12.329 -10.133 -14.640 1.00 85.81 69 ASN A CA 1
ATOM 544 C C . ASN A 1 69 ? 13.167 -8.972 -14.092 1.00 85.81 69 ASN A C 1
ATOM 546 O O . ASN A 1 69 ? 14.371 -9.125 -13.875 1.00 85.81 69 ASN A O 1
ATOM 550 N N . SER A 1 70 ? 12.552 -7.816 -13.836 1.00 90.69 70 SER A N 1
ATOM 551 C CA . SER A 1 70 ? 13.268 -6.674 -13.280 1.00 90.69 70 SER A CA 1
ATOM 552 C C . SER A 1 70 ? 13.317 -6.722 -11.747 1.00 90.69 70 SER A C 1
ATOM 554 O O . SER A 1 70 ? 12.268 -6.734 -11.097 1.00 90.69 70 SER A O 1
ATOM 556 N N . PRO A 1 71 ? 14.510 -6.647 -11.121 1.00 92.94 71 PRO A N 1
ATOM 557 C CA . PRO A 1 71 ? 14.638 -6.513 -9.667 1.00 92.94 71 PRO A CA 1
ATOM 558 C C . PRO A 1 71 ? 13.901 -5.287 -9.112 1.00 92.94 71 PRO A C 1
ATOM 560 O O . PRO A 1 71 ? 13.447 -5.285 -7.966 1.00 92.94 71 PRO A O 1
ATOM 563 N N . TRP A 1 72 ? 13.732 -4.250 -9.939 1.00 95.75 72 TRP A N 1
ATOM 564 C CA . TRP A 1 72 ? 13.014 -3.034 -9.576 1.00 95.75 72 TRP A CA 1
ATOM 565 C C . TRP A 1 72 ? 11.527 -3.278 -9.327 1.00 95.75 72 TRP A C 1
ATOM 567 O O . TRP A 1 72 ? 10.915 -2.485 -8.611 1.00 95.75 72 TRP A O 1
ATOM 577 N N . MET A 1 73 ? 10.954 -4.393 -9.800 1.00 94.88 73 MET A N 1
ATOM 578 C CA . MET A 1 73 ? 9.574 -4.774 -9.487 1.00 94.88 73 MET A CA 1
ATOM 579 C C . MET A 1 73 ? 9.327 -4.887 -7.982 1.00 94.88 73 MET A C 1
ATOM 581 O O . MET A 1 73 ? 8.254 -4.510 -7.513 1.00 94.88 73 MET A O 1
ATOM 585 N N . VAL A 1 74 ? 10.320 -5.365 -7.220 1.00 95.94 74 VAL A N 1
ATOM 586 C CA . VAL A 1 74 ? 10.232 -5.502 -5.758 1.00 95.94 74 VAL A CA 1
ATOM 587 C C . VAL A 1 74 ? 10.050 -4.137 -5.100 1.00 95.94 74 VAL A C 1
ATOM 589 O O . VAL A 1 74 ? 9.267 -4.007 -4.161 1.00 95.94 74 VAL A O 1
ATOM 592 N N . LEU A 1 75 ? 10.710 -3.098 -5.620 1.00 97.06 75 LEU A N 1
ATOM 593 C CA . LEU A 1 75 ? 10.571 -1.740 -5.101 1.00 97.06 75 LEU A CA 1
ATOM 594 C C . LEU A 1 75 ? 9.139 -1.222 -5.284 1.00 97.06 75 LEU A C 1
ATOM 596 O O . LEU A 1 75 ? 8.559 -0.681 -4.344 1.00 97.06 75 LEU A O 1
ATOM 600 N N . GLY A 1 76 ? 8.540 -1.444 -6.456 1.00 96.88 76 GLY A N 1
ATOM 601 C CA . GLY A 1 76 ? 7.157 -1.050 -6.720 1.00 96.88 76 GLY A CA 1
ATOM 602 C C . GLY A 1 76 ? 6.136 -1.910 -5.970 1.00 96.88 76 GLY A C 1
ATOM 603 O O . GLY A 1 76 ? 5.123 -1.383 -5.511 1.00 96.88 76 GLY A O 1
ATOM 604 N N . PHE A 1 77 ? 6.431 -3.191 -5.725 1.00 97.12 77 PHE A N 1
ATOM 605 C CA . PHE A 1 77 ? 5.640 -4.044 -4.834 1.00 97.12 77 PHE A CA 1
ATOM 606 C C . PHE A 1 77 ? 5.624 -3.485 -3.405 1.00 97.12 77 PHE A C 1
ATOM 608 O O . PHE A 1 77 ? 4.553 -3.275 -2.833 1.00 97.12 77 PHE A O 1
ATOM 615 N N . VAL A 1 78 ? 6.801 -3.180 -2.844 1.00 98.00 78 VAL A N 1
ATOM 616 C CA . VAL A 1 78 ? 6.934 -2.583 -1.505 1.00 98.00 78 VAL A CA 1
ATOM 617 C C . VAL A 1 78 ? 6.242 -1.221 -1.456 1.00 98.00 78 VAL A C 1
ATOM 619 O O . VAL A 1 78 ? 5.483 -0.956 -0.527 1.00 98.00 78 VAL A O 1
ATOM 622 N N . GLY A 1 79 ? 6.437 -0.377 -2.471 1.00 98.00 79 GLY A N 1
ATOM 623 C CA . GLY A 1 79 ? 5.770 0.919 -2.576 1.00 98.00 79 GLY A CA 1
ATOM 624 C C . GLY A 1 79 ? 4.246 0.801 -2.581 1.00 98.00 79 GLY A C 1
ATOM 625 O O . GLY A 1 79 ? 3.565 1.477 -1.812 1.00 98.00 79 GLY A O 1
ATOM 626 N N . SER A 1 80 ? 3.710 -0.124 -3.375 1.00 98.12 80 SER A N 1
ATOM 627 C CA . SER A 1 80 ? 2.272 -0.397 -3.452 1.00 98.12 80 SER A CA 1
ATOM 628 C C . SER A 1 80 ? 1.718 -0.921 -2.128 1.00 98.12 80 SER A C 1
ATOM 630 O O . SER A 1 80 ? 0.649 -0.499 -1.694 1.00 98.12 80 SER A O 1
ATOM 632 N N . PHE A 1 81 ? 2.466 -1.774 -1.426 1.00 97.94 81 PHE A N 1
ATOM 633 C CA . PHE A 1 81 ? 2.085 -2.228 -0.091 1.00 97.94 81 PHE A CA 1
ATOM 634 C C . PHE A 1 81 ? 2.038 -1.068 0.917 1.00 97.94 81 PHE A C 1
ATOM 636 O O . PHE A 1 81 ? 1.090 -0.966 1.693 1.00 97.94 81 PHE A O 1
ATOM 643 N N . ILE A 1 82 ? 3.000 -0.138 0.869 1.00 98.25 82 ILE A N 1
ATOM 644 C CA . ILE A 1 82 ? 3.002 1.068 1.716 1.00 98.25 82 ILE A CA 1
ATOM 645 C C . ILE A 1 82 ? 1.781 1.954 1.414 1.00 98.25 82 ILE A C 1
ATOM 647 O O . ILE A 1 82 ? 1.155 2.461 2.347 1.00 98.25 82 ILE A O 1
ATOM 651 N N . ILE A 1 83 ? 1.384 2.104 0.144 1.00 98.19 83 ILE A N 1
ATOM 652 C CA . ILE A 1 83 ? 0.121 2.773 -0.220 1.00 98.19 83 ILE A CA 1
ATOM 653 C C . ILE A 1 83 ? -1.065 2.041 0.427 1.00 98.19 83 ILE A C 1
ATOM 655 O O . ILE A 1 83 ? -1.931 2.683 1.023 1.00 98.19 83 ILE A O 1
ATOM 659 N N . GLY A 1 84 ? -1.073 0.706 0.383 1.00 97.62 84 GLY A N 1
ATOM 660 C CA . GLY A 1 84 ? -2.068 -0.134 1.052 1.00 97.62 84 GLY A CA 1
ATOM 661 C C . GLY A 1 84 ? -2.165 0.124 2.557 1.00 97.62 84 GLY A C 1
ATOM 662 O O . GLY A 1 84 ? -3.266 0.272 3.082 1.00 97.62 84 GLY A O 1
ATOM 663 N N . VAL A 1 85 ? -1.035 0.291 3.252 1.00 95.81 85 VAL A N 1
ATOM 664 C CA . VAL A 1 85 ? -1.005 0.687 4.676 1.00 95.81 85 VAL A CA 1
ATOM 665 C C . VAL A 1 85 ? -1.690 2.045 4.889 1.00 95.81 85 VAL A C 1
ATOM 667 O O . VAL A 1 85 ? -2.464 2.217 5.833 1.00 95.81 85 VAL A O 1
ATOM 670 N N . GLY A 1 86 ? -1.467 3.004 3.986 1.00 95.56 86 GLY A N 1
ATOM 671 C CA . GLY A 1 86 ? -2.129 4.309 4.027 1.00 95.56 86 GLY A CA 1
ATOM 672 C C . GLY A 1 86 ? -3.652 4.228 3.860 1.00 95.56 86 GLY A C 1
ATOM 673 O O . GLY A 1 86 ? -4.376 4.973 4.529 1.00 95.56 86 GLY A O 1
ATOM 674 N N . LEU A 1 87 ? -4.142 3.310 3.015 1.00 95.69 87 LEU A N 1
ATOM 675 C CA . LEU A 1 87 ? -5.571 3.017 2.841 1.00 95.69 87 LEU A CA 1
ATOM 676 C C . LEU A 1 87 ? -6.151 2.284 4.055 1.00 95.69 87 LEU A C 1
ATOM 678 O O . LEU A 1 87 ? -7.218 2.656 4.546 1.00 95.69 87 LEU A O 1
ATOM 682 N N . PHE A 1 88 ? -5.432 1.292 4.581 1.00 94.62 88 PHE A N 1
ATOM 683 C CA . PHE A 1 88 ? -5.822 0.541 5.772 1.00 94.62 88 PHE A CA 1
ATOM 684 C C . PHE A 1 88 ? -6.005 1.456 6.989 1.00 94.62 88 PHE A C 1
ATOM 686 O O . PHE A 1 88 ? -6.947 1.277 7.758 1.00 94.62 88 PHE A O 1
ATOM 693 N N . ASN A 1 89 ? -5.188 2.505 7.127 1.00 93.50 89 ASN A N 1
ATOM 694 C CA . ASN A 1 89 ? -5.375 3.508 8.176 1.00 93.50 89 ASN A CA 1
ATOM 695 C C . ASN A 1 89 ? -6.777 4.157 8.117 1.00 93.50 89 ASN A C 1
ATOM 697 O O . ASN A 1 89 ? -7.375 4.403 9.159 1.00 93.50 89 ASN A O 1
ATOM 701 N N . PHE A 1 90 ? -7.376 4.364 6.937 1.00 90.75 90 PHE A N 1
ATOM 702 C CA . PHE A 1 90 ? -8.767 4.833 6.851 1.00 90.75 90 PHE A CA 1
ATOM 703 C C . PHE A 1 90 ? -9.786 3.759 7.248 1.00 90.75 90 PHE A C 1
ATOM 705 O O . PHE A 1 90 ? -10.786 4.091 7.881 1.00 90.75 90 PHE A O 1
ATOM 712 N N . VAL A 1 91 ? -9.531 2.483 6.946 1.00 90.12 91 VAL A N 1
ATOM 713 C CA . VAL A 1 91 ? -10.367 1.365 7.427 1.00 90.12 91 VAL A CA 1
ATOM 714 C C . VAL A 1 91 ? -10.362 1.313 8.958 1.00 90.12 91 VAL A C 1
ATOM 716 O O . VAL A 1 91 ? -11.415 1.158 9.577 1.00 90.12 91 VAL A O 1
ATOM 719 N N . ALA A 1 92 ? -9.211 1.580 9.581 1.00 86.38 92 ALA A N 1
ATOM 720 C CA . ALA A 1 92 ? -9.060 1.651 11.033 1.00 86.38 92 ALA A CA 1
ATOM 721 C C . ALA A 1 92 ? -9.923 2.745 11.704 1.00 86.38 92 ALA A C 1
ATOM 723 O O . ALA A 1 92 ? -10.133 2.709 12.918 1.00 86.38 92 ALA A O 1
ATOM 724 N N . ILE A 1 93 ? -10.504 3.693 10.947 1.00 86.69 93 ILE A N 1
ATOM 725 C CA . ILE A 1 93 ? -11.508 4.641 11.472 1.00 86.69 93 ILE A CA 1
ATOM 726 C C . ILE A 1 93 ? -12.720 3.903 12.045 1.00 86.69 93 ILE A C 1
ATOM 728 O O . ILE A 1 93 ? -13.263 4.344 13.061 1.00 86.69 93 ILE A O 1
ATOM 732 N N . ILE A 1 94 ? -13.125 2.789 11.432 1.00 81.75 94 ILE A N 1
ATOM 733 C CA . ILE A 1 94 ? -14.330 2.036 11.807 1.00 81.75 94 ILE A CA 1
ATOM 734 C C . ILE A 1 94 ? -14.204 1.482 13.234 1.00 81.75 94 ILE A C 1
ATOM 736 O O . ILE A 1 94 ? -15.152 1.561 14.012 1.00 81.75 94 ILE A O 1
ATOM 740 N N . ILE A 1 95 ? -13.006 1.030 13.609 1.00 77.56 95 ILE A N 1
ATOM 741 C CA . ILE A 1 95 ? -12.666 0.517 14.948 1.00 77.56 95 ILE A CA 1
ATOM 742 C C . ILE A 1 95 ? -12.030 1.568 15.858 1.00 77.56 95 ILE A C 1
ATOM 744 O O . ILE A 1 95 ? -11.507 1.250 16.919 1.00 77.56 95 ILE A O 1
ATOM 748 N N . ARG A 1 96 ? -12.078 2.848 15.466 1.00 78.50 96 ARG A N 1
ATOM 749 C CA . ARG A 1 96 ? -11.482 3.972 16.209 1.00 78.50 96 ARG A CA 1
ATOM 750 C C . ARG A 1 96 ? -9.963 3.856 16.419 1.00 78.50 96 ARG A C 1
ATOM 752 O O . ARG A 1 96 ? -9.424 4.629 17.203 1.00 78.50 96 ARG A O 1
ATOM 759 N N . GLN A 1 97 ? -9.270 3.001 15.667 1.00 79.56 97 GLN A N 1
ATOM 760 C CA . GLN A 1 97 ? -7.806 2.857 15.658 1.00 79.56 97 GLN A CA 1
ATOM 761 C C . GLN A 1 97 ? -7.115 3.756 14.618 1.00 79.56 97 GLN A C 1
ATOM 763 O O . GLN A 1 97 ? -5.986 3.521 14.200 1.00 79.56 97 GLN A O 1
ATOM 768 N N . TYR A 1 98 ? -7.786 4.823 14.191 1.00 83.69 98 TYR A N 1
ATOM 769 C CA . TYR A 1 98 ? -7.242 5.764 13.222 1.00 83.69 98 TYR A CA 1
ATOM 770 C C . TYR A 1 98 ? -6.062 6.568 13.783 1.00 83.69 98 TYR A C 1
ATOM 772 O O . TYR A 1 98 ? -6.226 7.355 14.718 1.00 83.69 98 TYR A O 1
ATOM 780 N N . LEU A 1 99 ? -4.894 6.454 13.145 1.00 82.69 99 LEU A N 1
ATOM 781 C CA . LEU A 1 99 ? -3.658 7.129 13.565 1.00 82.69 99 LEU A CA 1
ATOM 782 C C . LEU A 1 99 ? -3.533 8.568 13.040 1.00 82.69 99 LEU A C 1
ATOM 784 O O . LEU A 1 99 ? -2.519 9.227 13.260 1.00 82.69 99 LEU A O 1
ATOM 788 N N . GLY A 1 100 ? -4.555 9.082 12.359 1.00 86.56 100 GLY A N 1
ATOM 789 C CA . GLY A 1 100 ? -4.560 10.439 11.821 1.00 86.56 100 GLY A CA 1
ATOM 790 C C . GLY A 1 100 ? -4.133 10.526 10.355 1.00 86.56 100 GLY A C 1
ATOM 791 O O . GLY A 1 100 ? -3.566 9.594 9.785 1.00 86.56 100 GLY A O 1
ATOM 792 N N . HIS A 1 101 ? -4.424 11.676 9.740 1.00 90.06 101 HIS A N 1
ATOM 793 C CA . HIS A 1 101 ? -4.238 11.886 8.295 1.00 90.06 101 HIS A CA 1
ATOM 794 C C . HIS A 1 101 ? -2.769 11.849 7.883 1.00 90.06 101 HIS A C 1
ATOM 796 O O . HIS A 1 101 ? -2.457 11.439 6.768 1.00 90.06 101 HIS A O 1
ATOM 802 N N . LEU A 1 102 ? -1.872 12.261 8.781 1.00 89.62 102 LEU A N 1
ATOM 803 C CA . LEU A 1 102 ? -0.445 12.334 8.504 1.00 89.62 102 LEU A CA 1
ATOM 804 C C . LEU A 1 102 ? 0.119 10.959 8.130 1.00 89.62 102 LEU A C 1
ATOM 806 O O . LEU A 1 102 ? 0.843 10.870 7.146 1.00 89.62 102 LEU A O 1
ATOM 810 N N . VAL A 1 103 ? -0.282 9.885 8.819 1.00 89.56 103 VAL A N 1
ATOM 811 C CA . VAL A 1 103 ? 0.164 8.520 8.489 1.00 89.56 103 VAL A CA 1
ATOM 812 C C . VAL A 1 103 ? -0.202 8.157 7.050 1.00 89.56 103 VAL A C 1
ATOM 814 O O . VAL A 1 103 ? 0.674 7.783 6.278 1.00 89.56 103 VAL A O 1
ATOM 817 N N . SER A 1 104 ? -1.460 8.362 6.649 1.00 94.19 104 SER A N 1
ATOM 818 C CA . SER A 1 104 ? -1.895 8.078 5.276 1.00 94.19 104 SER A CA 1
ATOM 819 C C . SER A 1 104 ? -1.174 8.941 4.239 1.00 94.19 104 SER A C 1
ATOM 821 O O . SER A 1 104 ? -0.766 8.425 3.205 1.00 94.19 104 SER A O 1
ATOM 823 N N . VAL A 1 105 ? -0.967 10.234 4.515 1.00 94.94 105 VAL A N 1
ATOM 824 C CA . VAL A 1 105 ? -0.251 11.141 3.600 1.00 94.94 105 VAL A CA 1
ATOM 825 C C . VAL A 1 105 ? 1.193 10.685 3.392 1.00 94.94 105 VAL A C 1
ATOM 827 O O . VAL A 1 105 ? 1.634 10.572 2.251 1.00 94.94 105 VAL A O 1
ATOM 830 N N . PHE A 1 106 ? 1.921 10.375 4.467 1.00 95.19 106 PHE A N 1
ATOM 831 C CA . PHE A 1 106 ? 3.296 9.885 4.357 1.00 95.19 106 PHE A CA 1
ATOM 832 C C . PHE A 1 106 ? 3.367 8.531 3.650 1.00 95.19 106 PHE A C 1
ATOM 834 O O . PHE A 1 106 ? 4.221 8.353 2.784 1.00 95.19 106 PHE A O 1
ATOM 841 N N . SER A 1 107 ? 2.447 7.610 3.947 1.00 96.75 107 SER A N 1
ATOM 842 C CA . SER A 1 107 ? 2.339 6.330 3.244 1.00 96.75 107 SER A CA 1
ATOM 843 C C . SER A 1 107 ? 2.115 6.514 1.740 1.00 96.75 107 SER A C 1
ATOM 845 O O . SER A 1 107 ? 2.804 5.889 0.938 1.00 96.75 107 SER A O 1
ATOM 847 N N . PHE A 1 108 ? 1.207 7.401 1.331 1.00 97.69 108 PHE A N 1
ATOM 848 C CA . PHE A 1 108 ? 0.946 7.645 -0.090 1.00 97.69 108 PHE A CA 1
ATOM 849 C C . PHE A 1 108 ? 2.125 8.305 -0.800 1.00 97.69 108 PHE A C 1
ATOM 851 O O . PHE A 1 108 ? 2.445 7.918 -1.919 1.00 97.69 108 PHE A O 1
ATOM 858 N N . LEU A 1 109 ? 2.803 9.255 -0.151 1.00 97.88 109 LEU A N 1
ATOM 859 C CA . LEU A 1 109 ? 3.978 9.907 -0.727 1.00 97.88 109 LEU A CA 1
ATOM 860 C C . LEU A 1 109 ? 5.149 8.932 -0.882 1.00 97.88 109 LEU A C 1
ATOM 862 O O . LEU A 1 109 ? 5.682 8.790 -1.977 1.00 97.88 109 LEU A O 1
ATOM 866 N N . ILE A 1 110 ? 5.532 8.232 0.190 1.00 97.94 110 ILE A N 1
ATOM 867 C CA . ILE A 1 110 ? 6.671 7.299 0.170 1.00 97.94 110 ILE A CA 1
ATOM 868 C C . ILE A 1 110 ? 6.378 6.128 -0.768 1.00 97.94 110 ILE A C 1
ATOM 870 O O . ILE A 1 110 ? 7.201 5.793 -1.619 1.00 97.94 110 ILE A O 1
ATOM 874 N N . GLY A 1 111 ? 5.189 5.535 -0.647 1.00 97.94 111 GLY A N 1
ATOM 875 C CA . GLY A 1 111 ? 4.779 4.429 -1.498 1.00 97.94 111 GLY A CA 1
ATOM 876 C C . GLY A 1 111 ? 4.691 4.833 -2.971 1.00 97.94 111 GLY A C 1
ATOM 877 O O . GLY A 1 111 ? 5.193 4.116 -3.833 1.00 97.94 111 GLY A O 1
ATOM 878 N N . GLY A 1 112 ? 4.152 6.023 -3.257 1.00 97.88 112 GLY A N 1
ATOM 879 C CA . GLY A 1 112 ? 4.104 6.588 -4.605 1.00 97.88 112 GLY A CA 1
ATOM 880 C C . GLY A 1 112 ? 5.492 6.819 -5.202 1.00 97.88 112 GLY A C 1
ATOM 881 O O . GLY A 1 112 ? 5.721 6.443 -6.347 1.00 97.88 112 GLY A O 1
ATOM 882 N N . ILE A 1 113 ? 6.442 7.352 -4.425 1.00 98.31 113 ILE A N 1
ATOM 883 C CA . ILE A 1 113 ? 7.837 7.529 -4.864 1.00 98.31 113 ILE A CA 1
ATOM 884 C C . ILE A 1 113 ? 8.476 6.180 -5.213 1.00 98.31 113 ILE A C 1
ATOM 886 O O . ILE A 1 113 ? 9.166 6.077 -6.222 1.00 98.31 113 ILE A O 1
ATOM 890 N N . PHE A 1 114 ? 8.242 5.135 -4.418 1.00 98.19 114 PHE A N 1
ATOM 891 C CA . PHE A 1 114 ? 8.810 3.808 -4.677 1.00 98.19 114 PHE A CA 1
ATOM 892 C C . PHE A 1 114 ? 8.242 3.174 -5.947 1.00 98.19 114 PHE A C 1
ATOM 894 O O . PHE A 1 114 ? 9.004 2.643 -6.752 1.00 98.19 114 PHE A O 1
ATOM 901 N N . VAL A 1 115 ? 6.925 3.273 -6.156 1.00 97.88 115 VAL A N 1
ATOM 902 C CA . VAL A 1 115 ? 6.284 2.830 -7.402 1.00 97.88 115 VAL A CA 1
ATOM 903 C C . VAL A 1 115 ? 6.825 3.624 -8.587 1.00 97.88 115 VAL A C 1
ATOM 905 O O . VAL A 1 115 ? 7.222 3.037 -9.584 1.00 97.88 115 VAL A O 1
ATOM 908 N N . TRP A 1 116 ? 6.919 4.945 -8.466 1.00 97.88 116 TRP A N 1
ATOM 909 C CA . TRP A 1 116 ? 7.434 5.812 -9.521 1.00 97.88 116 TRP A CA 1
ATOM 910 C C . TRP A 1 116 ? 8.876 5.471 -9.916 1.00 97.88 116 TRP A C 1
ATOM 912 O O . TRP A 1 116 ? 9.165 5.261 -11.091 1.00 97.88 116 TRP A O 1
ATOM 922 N N . LEU A 1 117 ? 9.777 5.352 -8.934 1.00 97.56 117 LEU A N 1
ATOM 923 C CA . LEU A 1 117 ? 11.169 4.958 -9.167 1.00 97.56 117 LEU A CA 1
ATOM 924 C C . LEU A 1 117 ? 11.267 3.562 -9.777 1.00 97.56 117 LEU A C 1
ATOM 926 O O . LEU A 1 117 ? 12.072 3.349 -10.674 1.00 97.56 117 LEU A O 1
ATOM 930 N N . SER A 1 118 ? 10.440 2.628 -9.312 1.00 97.19 118 SER A N 1
ATOM 931 C CA . SER A 1 118 ? 10.364 1.286 -9.879 1.00 97.19 118 SER A CA 1
ATOM 932 C C . SER A 1 118 ? 10.015 1.335 -11.370 1.00 97.19 118 SER A C 1
ATOM 934 O O . SER A 1 1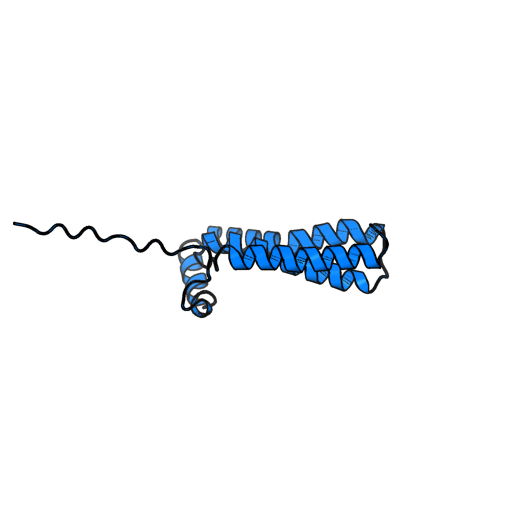18 ? 10.745 0.770 -12.180 1.00 97.19 118 SER A O 1
ATOM 936 N N . LEU A 1 119 ? 8.967 2.075 -11.745 1.00 96.62 119 LEU A N 1
ATOM 937 C CA . LEU A 1 119 ? 8.521 2.198 -13.135 1.00 96.62 119 LEU A CA 1
ATOM 938 C C . LEU A 1 119 ? 9.566 2.878 -14.037 1.00 96.62 119 LEU A C 1
ATOM 940 O O . LEU A 1 119 ? 9.811 2.382 -15.136 1.00 96.62 119 LEU A O 1
ATOM 944 N N . ILE A 1 120 ? 10.226 3.943 -13.561 1.00 97.00 120 ILE A N 1
ATOM 945 C CA . ILE A 1 120 ? 11.322 4.612 -14.290 1.00 97.00 120 ILE A CA 1
ATOM 946 C C . ILE A 1 120 ? 12.492 3.656 -14.522 1.00 97.00 120 ILE A C 1
ATOM 948 O O . ILE A 1 120 ? 13.021 3.574 -15.626 1.00 97.00 120 ILE A O 1
ATOM 952 N N . GLN A 1 121 ? 12.918 2.927 -13.489 1.00 95.62 121 GLN A N 1
ATOM 953 C CA . GLN A 1 121 ? 14.068 2.024 -13.600 1.00 95.62 121 GLN A CA 1
ATOM 954 C C . GLN A 1 121 ? 13.774 0.800 -14.476 1.00 95.62 121 GLN A C 1
ATOM 956 O O . GLN A 1 121 ? 14.696 0.190 -15.012 1.00 95.62 121 GLN A O 1
ATOM 961 N N . MET A 1 122 ? 12.498 0.450 -14.642 1.00 94.38 122 MET A N 1
ATOM 962 C CA . MET A 1 122 ? 12.044 -0.547 -15.613 1.00 94.38 122 MET A CA 1
ATOM 963 C C . MET A 1 122 ? 11.866 0.022 -17.028 1.00 94.38 122 MET A C 1
ATOM 965 O O . MET A 1 122 ? 11.623 -0.747 -17.949 1.00 94.38 122 MET A O 1
ATOM 969 N N . GLY A 1 123 ? 11.975 1.342 -17.223 1.00 92.88 123 GLY A N 1
ATOM 970 C CA . GLY A 1 123 ? 11.760 1.988 -18.521 1.00 92.88 123 GLY A CA 1
ATOM 971 C C . GLY A 1 123 ? 10.312 1.924 -19.018 1.00 92.88 123 GLY A C 1
ATOM 972 O O . GLY A 1 123 ? 10.079 2.014 -20.220 1.00 92.88 123 GLY A O 1
ATOM 973 N N . ILE A 1 124 ? 9.343 1.735 -18.113 1.00 91.69 124 ILE A N 1
ATOM 974 C CA . ILE A 1 124 ? 7.910 1.680 -18.452 1.00 91.69 124 ILE A CA 1
ATOM 975 C C . ILE A 1 124 ? 7.342 3.088 -18.680 1.00 91.69 124 ILE A C 1
ATOM 977 O O . ILE A 1 124 ? 6.425 3.260 -19.486 1.00 91.69 124 ILE A O 1
ATOM 981 N N . ILE A 1 125 ? 7.877 4.080 -17.961 1.00 91.06 125 ILE A N 1
ATOM 982 C CA . ILE A 1 125 ? 7.509 5.502 -18.041 1.00 91.06 125 ILE A CA 1
ATOM 983 C C . ILE A 1 125 ? 8.738 6.389 -18.201 1.00 91.06 125 ILE A C 1
ATOM 985 O O . ILE A 1 125 ? 9.831 5.963 -17.758 1.00 91.06 125 ILE A O 1
#

Radius of gyration: 19.65 Å; Cα contacts (8 Å, |Δi|>4): 132; chains: 1; bounding box: 41×43×60 Å

Mean predicted aligned error: 8.71 Å

Sequence (125 aa):
MSKNKRKQGKKTSKWLPPKGASAFFSPESDFEFQANHPVGYTLLVLLGIVALFLPVVLYLIFVIPLEINSPWMVLGFVGSFIIGVGLFNFVAIIIRQYLGHLVSVFSFLIGGIFVWLSLIQMGII